Protein AF-A0A962ACY5-F1 (afdb_monomer_lite)
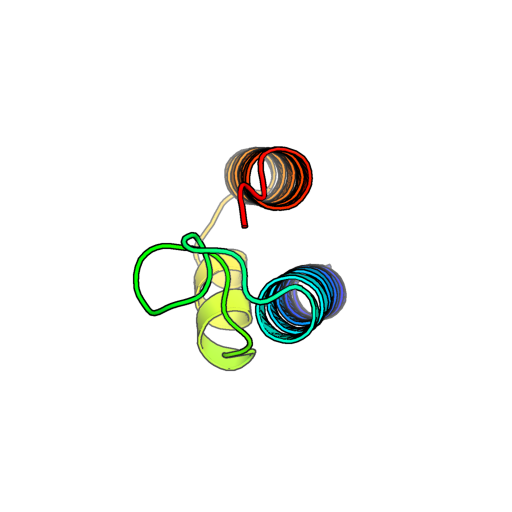
Structure (mmCIF, N/CA/C/O backbone):
data_AF-A0A962ACY5-F1
#
_entry.id   AF-A0A962ACY5-F1
#
loop_
_atom_site.group_PDB
_atom_site.id
_atom_site.type_symbol
_atom_site.label_atom_id
_atom_site.label_alt_id
_atom_site.label_comp_id
_atom_site.label_asym_id
_atom_site.label_entity_id
_atom_site.label_seq_id
_atom_site.pdbx_PDB_ins_code
_atom_site.Cartn_x
_atom_site.Cartn_y
_atom_site.Cartn_z
_atom_site.occupancy
_atom_site.B_iso_or_equiv
_atom_site.auth_seq_id
_atom_site.auth_comp_id
_atom_site.auth_asym_id
_atom_site.auth_atom_id
_atom_site.pdbx_PDB_model_num
ATOM 1 N N . TYR A 1 1 ? 14.743 0.492 -3.946 1.00 94.25 1 TYR A N 1
ATOM 2 C CA . TYR A 1 1 ? 13.550 1.366 -3.962 1.00 94.25 1 TYR A CA 1
ATOM 3 C C . TYR A 1 1 ? 12.307 0.666 -3.407 1.00 94.25 1 TYR A C 1
ATOM 5 O O . TYR A 1 1 ? 11.842 1.091 -2.358 1.00 94.25 1 TYR A O 1
ATOM 13 N N . CYS A 1 2 ? 11.803 -0.414 -4.026 1.00 96.94 2 CYS A N 1
ATOM 14 C CA . CYS A 1 2 ? 10.526 -1.019 -3.614 1.00 96.94 2 CYS A CA 1
ATOM 15 C C . CYS A 1 2 ? 10.477 -1.543 -2.177 1.00 96.94 2 CYS A C 1
ATOM 17 O O . CYS A 1 2 ? 9.481 -1.319 -1.503 1.00 96.94 2 CYS A O 1
ATOM 19 N N . ARG A 1 3 ? 11.567 -2.134 -1.670 1.00 97.81 3 ARG A N 1
ATOM 20 C CA . ARG A 1 3 ? 11.660 -2.544 -0.259 1.00 97.81 3 ARG A CA 1
ATOM 21 C C . ARG A 1 3 ? 11.386 -1.384 0.701 1.00 97.81 3 ARG A C 1
ATOM 23 O O . ARG A 1 3 ? 10.533 -1.501 1.572 1.00 97.81 3 ARG A O 1
ATOM 30 N N . ASN A 1 4 ? 12.059 -0.254 0.492 1.00 97.75 4 ASN A N 1
ATOM 31 C CA . ASN A 1 4 ? 11.902 0.939 1.328 1.00 97.75 4 ASN A CA 1
ATOM 32 C C . ASN A 1 4 ? 10.504 1.549 1.164 1.00 97.75 4 ASN A C 1
ATOM 34 O O . ASN A 1 4 ? 9.893 1.966 2.142 1.00 97.75 4 ASN A O 1
ATOM 38 N N . TRP A 1 5 ? 9.979 1.571 -0.067 1.00 97.00 5 TRP A N 1
ATOM 39 C CA . TRP A 1 5 ? 8.615 2.027 -0.335 1.00 97.00 5 TRP A CA 1
ATOM 40 C C . TRP A 1 5 ? 7.589 1.177 0.425 1.00 97.00 5 TRP A C 1
ATOM 42 O O . TRP A 1 5 ? 6.756 1.721 1.144 1.00 97.00 5 TRP A O 1
ATOM 52 N N . ALA A 1 6 ? 7.700 -0.152 0.347 1.00 97.94 6 ALA A N 1
ATOM 53 C CA . ALA A 1 6 ? 6.812 -1.079 1.036 1.00 97.94 6 ALA A CA 1
ATOM 54 C C . ALA A 1 6 ? 6.915 -0.952 2.563 1.00 97.94 6 ALA A C 1
ATOM 56 O O . ALA A 1 6 ? 5.889 -0.914 3.236 1.00 97.94 6 ALA A O 1
ATOM 57 N N . GLN A 1 7 ? 8.125 -0.792 3.114 1.00 98.25 7 GLN A N 1
ATOM 58 C CA . GLN A 1 7 ? 8.324 -0.501 4.540 1.00 98.25 7 GLN A CA 1
ATOM 59 C C . GLN A 1 7 ? 7.611 0.792 4.968 1.00 98.25 7 GLN A C 1
ATOM 61 O O . GLN A 1 7 ? 6.938 0.806 5.997 1.00 98.25 7 GLN A O 1
ATOM 66 N N . GLY A 1 8 ? 7.695 1.857 4.164 1.00 97.25 8 GLY A N 1
ATOM 67 C CA . GLY A 1 8 ? 6.985 3.112 4.429 1.00 97.25 8 GLY A CA 1
ATOM 68 C C . GLY A 1 8 ? 5.461 2.954 4.410 1.00 97.25 8 GLY A C 1
ATOM 69 O O . GLY A 1 8 ? 4.769 3.484 5.278 1.00 97.25 8 GLY A O 1
ATOM 70 N N . MET A 1 9 ? 4.926 2.174 3.468 1.00 97.38 9 MET A N 1
ATOM 71 C CA . MET A 1 9 ? 3.489 1.886 3.400 1.00 97.38 9 MET A CA 1
ATOM 72 C C . MET A 1 9 ? 2.998 1.072 4.603 1.00 97.38 9 MET A C 1
ATOM 74 O O . MET A 1 9 ? 1.936 1.371 5.149 1.00 97.38 9 MET A O 1
ATOM 78 N N . VAL A 1 10 ? 3.789 0.093 5.061 1.00 97.50 10 VAL A N 1
ATOM 79 C CA . VAL A 1 10 ? 3.503 -0.659 6.294 1.00 97.50 10 VAL A CA 1
ATOM 80 C C . VAL A 1 10 ? 3.494 0.267 7.506 1.00 97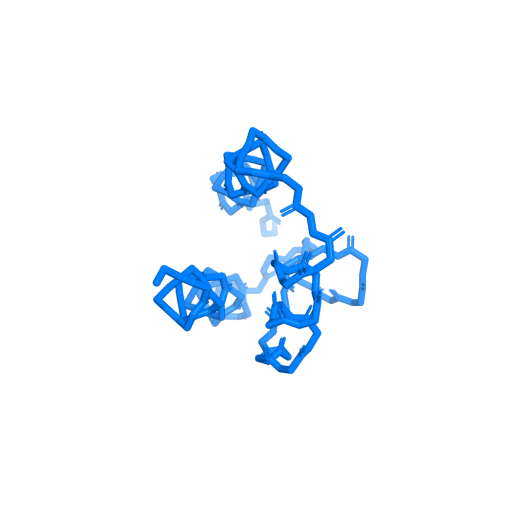.50 10 VAL A C 1
ATOM 82 O O . VAL A 1 10 ? 2.568 0.184 8.309 1.00 97.50 10 VAL A O 1
ATOM 85 N N . ALA A 1 11 ? 4.464 1.177 7.625 1.00 96.94 11 ALA A N 1
ATOM 86 C CA . ALA A 1 11 ? 4.522 2.127 8.735 1.00 96.94 11 ALA A CA 1
ATOM 87 C C . ALA A 1 11 ? 3.263 3.012 8.809 1.00 96.94 11 ALA A C 1
ATOM 89 O O . ALA A 1 11 ? 2.696 3.181 9.888 1.00 96.94 11 ALA A O 1
ATOM 90 N N . MET A 1 12 ? 2.761 3.498 7.667 1.00 95.38 12 MET A N 1
ATOM 91 C CA . MET A 1 12 ? 1.483 4.224 7.614 1.00 95.38 12 MET A CA 1
ATOM 92 C C . MET A 1 12 ? 0.295 3.352 8.037 1.00 95.38 12 MET A C 1
ATOM 94 O O . MET A 1 12 ? -0.595 3.825 8.740 1.00 95.38 12 MET A O 1
ATOM 98 N N . GLY A 1 13 ? 0.280 2.076 7.637 1.00 95.19 13 GLY A N 1
ATOM 99 C CA . GLY A 1 13 ? -0.727 1.107 8.073 1.00 95.19 13 GLY A CA 1
ATOM 100 C C . GLY A 1 13 ? -0.720 0.876 9.585 1.00 95.19 13 GLY A C 1
ATOM 101 O O . GLY A 1 13 ? -1.784 0.864 10.198 1.00 95.19 13 GLY A O 1
ATOM 102 N N . ILE A 1 14 ? 0.463 0.745 10.193 1.00 95.31 14 ILE A N 1
ATOM 103 C CA . ILE A 1 14 ? 0.624 0.603 11.649 1.00 95.31 14 ILE A CA 1
ATOM 104 C C . ILE A 1 14 ? 0.087 1.842 12.367 1.00 95.31 14 ILE A C 1
ATOM 106 O O . ILE A 1 14 ? -0.672 1.712 13.326 1.00 95.31 14 ILE A O 1
ATOM 110 N N . GLU A 1 15 ? 0.438 3.039 11.894 1.00 94.88 15 GLU A N 1
ATOM 111 C CA . GLU A 1 15 ? -0.028 4.283 12.510 1.00 94.88 15 GLU A CA 1
ATOM 112 C C . GLU A 1 15 ? -1.552 4.438 12.397 1.00 94.88 15 GLU A C 1
ATOM 114 O O . GLU A 1 15 ? -2.211 4.833 13.360 1.00 94.88 15 GLU A O 1
ATOM 119 N N . ALA A 1 16 ? -2.135 4.052 11.259 1.00 94.00 16 ALA A N 1
ATOM 120 C CA . ALA A 1 16 ? -3.583 4.041 11.079 1.00 94.00 16 ALA A CA 1
ATOM 121 C C . ALA A 1 16 ? -4.286 3.064 12.033 1.00 94.00 16 ALA A C 1
ATOM 123 O O . ALA A 1 16 ? -5.285 3.426 12.655 1.00 94.00 16 ALA A O 1
ATOM 124 N N . ALA A 1 17 ? -3.743 1.851 12.188 1.00 93.50 17 ALA A N 1
ATOM 125 C CA . ALA A 1 17 ? -4.258 0.855 13.126 1.00 93.50 17 ALA A CA 1
ATOM 126 C C . ALA A 1 17 ? -4.189 1.366 14.570 1.00 93.50 17 ALA A C 1
ATOM 128 O O . ALA A 1 17 ? -5.162 1.273 15.314 1.00 93.50 17 ALA A O 1
ATOM 129 N N . ARG A 1 18 ? -3.054 1.967 14.947 1.00 93.25 18 ARG A N 1
ATOM 130 C CA . ARG A 1 18 ? -2.827 2.539 16.279 1.00 93.25 18 ARG A CA 1
ATOM 131 C C . ARG A 1 18 ? -3.814 3.659 16.606 1.00 93.25 18 ARG A C 1
ATOM 133 O O . ARG A 1 18 ? -4.269 3.756 17.742 1.00 93.25 18 ARG A O 1
ATOM 140 N N . LYS A 1 19 ? -4.140 4.504 15.627 1.00 91.81 19 LYS A N 1
ATOM 141 C CA . LYS A 1 19 ? -5.129 5.585 15.764 1.00 91.81 19 LYS A CA 1
ATOM 142 C C . LYS A 1 19 ? -6.580 5.093 15.732 1.00 91.81 19 LYS A C 1
ATOM 144 O O . LYS A 1 19 ? -7.466 5.858 16.101 1.00 91.81 19 LYS A O 1
ATOM 149 N N . GLY A 1 20 ? -6.823 3.851 15.307 1.00 90.75 20 GLY A N 1
ATOM 150 C CA . GLY A 1 20 ? -8.170 3.331 15.077 1.00 90.75 20 GLY A CA 1
ATOM 151 C C . GLY A 1 20 ? -8.865 3.992 13.884 1.00 90.75 20 GLY A C 1
ATOM 152 O O . GLY A 1 20 ? -10.074 4.181 13.920 1.00 90.75 20 GLY A O 1
ATOM 153 N N . CYS A 1 21 ? -8.113 4.386 12.850 1.00 90.38 21 CYS A N 1
ATOM 154 C CA . CYS A 1 21 ? -8.682 5.047 11.676 1.00 90.38 21 CYS A CA 1
ATOM 155 C C . CYS A 1 21 ? -9.656 4.120 10.940 1.00 90.38 21 CYS A C 1
ATOM 157 O O . CYS A 1 21 ? -9.303 2.981 10.629 1.00 90.38 21 CYS A O 1
ATOM 159 N N . LEU A 1 22 ? -10.816 4.638 10.529 1.00 88.00 22 LEU A N 1
ATOM 160 C CA . LEU A 1 22 ? -11.772 3.903 9.684 1.00 88.00 22 LEU A CA 1
ATOM 161 C C . LEU A 1 22 ? -11.182 3.487 8.324 1.00 88.00 22 LEU A C 1
ATOM 163 O O . LEU A 1 22 ? -11.665 2.564 7.677 1.00 88.00 22 LEU A O 1
ATOM 167 N N . GLN A 1 23 ? -10.124 4.169 7.881 1.00 87.69 23 GLN A N 1
ATOM 168 C CA . GLN A 1 23 ? -9.400 3.869 6.648 1.00 87.69 23 GLN A CA 1
ATOM 169 C C . GLN A 1 23 ? -8.441 2.676 6.790 1.00 87.69 23 GLN A C 1
ATOM 171 O O . GLN A 1 23 ? -7.842 2.277 5.791 1.00 87.69 23 GLN A O 1
ATOM 176 N N . TYR A 1 24 ? -8.245 2.120 7.991 1.00 88.81 24 TYR A N 1
ATOM 177 C CA . TYR A 1 24 ? -7.445 0.912 8.183 1.00 88.81 24 TYR A CA 1
ATOM 178 C C . TYR A 1 24 ? -8.228 -0.338 7.750 1.00 88.81 24 TYR A C 1
ATOM 180 O O . TYR A 1 24 ? -9.361 -0.545 8.178 1.00 88.81 24 TYR A O 1
ATOM 188 N N . GLY A 1 25 ? -7.630 -1.187 6.909 1.00 82.38 25 GLY A N 1
ATOM 189 C CA . GLY A 1 25 ? -8.252 -2.428 6.438 1.00 82.38 25 GLY A CA 1
ATOM 190 C C . GLY A 1 25 ? -7.942 -2.788 4.977 1.00 82.38 25 GLY A C 1
ATOM 191 O O . GLY A 1 25 ? -7.113 -2.138 4.334 1.00 82.38 25 GLY A O 1
ATOM 192 N N . PRO A 1 26 ? -8.625 -3.809 4.417 1.00 70.06 26 PRO A N 1
ATOM 193 C CA . PRO A 1 26 ? -8.296 -4.412 3.116 1.00 70.06 26 PRO A CA 1
ATOM 194 C C . P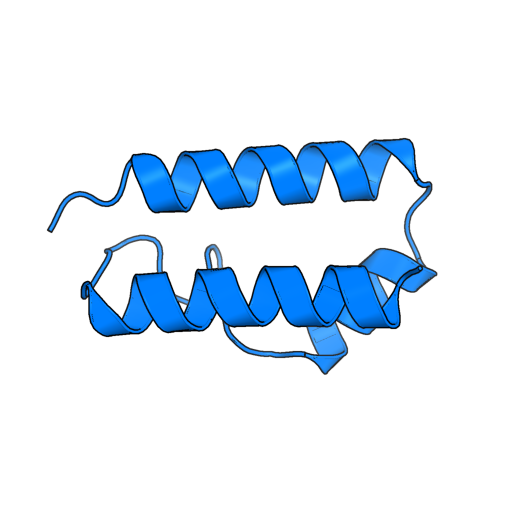RO A 1 26 ? -8.357 -3.455 1.918 1.00 70.06 26 PRO A C 1
ATOM 196 O O . PRO A 1 26 ? -7.710 -3.691 0.903 1.00 70.06 26 PRO A O 1
ATOM 199 N N . GLN A 1 27 ? -9.141 -2.379 2.018 1.00 66.38 27 GLN A N 1
ATOM 200 C CA . GLN A 1 27 ? -9.359 -1.415 0.932 1.00 66.38 27 GLN A CA 1
ATOM 201 C C . GLN A 1 27 ? -8.573 -0.103 1.123 1.00 66.38 27 GLN A C 1
ATOM 203 O O . GLN A 1 27 ? -8.587 0.761 0.241 1.00 66.38 27 GLN A O 1
ATOM 208 N N . GLY A 1 28 ? -7.883 0.054 2.257 1.00 78.38 28 GLY A N 1
ATOM 209 C CA . GLY A 1 28 ? -7.259 1.308 2.676 1.00 78.38 28 GLY A CA 1
ATOM 210 C C . GLY A 1 28 ? -5.811 1.138 3.131 1.00 78.38 28 GLY A C 1
ATOM 211 O O . GLY A 1 28 ? -4.973 0.623 2.392 1.00 78.38 28 GLY A O 1
ATOM 212 N N . LEU A 1 29 ? -5.500 1.644 4.322 1.00 91.44 29 LEU A N 1
ATOM 213 C CA . LEU A 1 29 ? -4.185 1.521 4.946 1.00 91.44 29 LEU A CA 1
ATOM 214 C C . LEU A 1 29 ? -4.060 0.130 5.580 1.00 91.44 29 LEU A C 1
ATOM 216 O O . LEU A 1 29 ? -4.934 -0.288 6.332 1.00 91.44 29 LEU A O 1
ATOM 220 N N . HIS A 1 30 ? -2.985 -0.597 5.282 1.00 94.31 30 HIS A N 1
ATOM 221 C CA . HIS A 1 30 ? -2.765 -1.950 5.801 1.00 94.31 30 HIS A CA 1
ATOM 222 C C . HIS A 1 30 ? -1.276 -2.271 5.942 1.00 94.31 30 HIS A C 1
ATOM 224 O O . HIS A 1 30 ? -0.416 -1.647 5.314 1.00 94.31 30 HIS A O 1
ATOM 230 N N . THR A 1 31 ? -0.978 -3.295 6.740 1.00 96.06 31 THR A N 1
ATOM 231 C CA . THR A 1 31 ? 0.385 -3.707 7.115 1.00 96.06 31 THR A CA 1
ATOM 232 C C . THR A 1 31 ? 0.935 -4.881 6.304 1.00 96.06 31 THR A C 1
ATOM 234 O O . THR A 1 31 ? 2.054 -5.318 6.553 1.00 96.06 31 THR A O 1
ATOM 237 N N . ASN A 1 32 ? 0.190 -5.383 5.312 1.00 95.69 32 ASN A N 1
ATOM 238 C CA . ASN A 1 32 ? 0.678 -6.446 4.429 1.00 95.69 32 ASN A CA 1
ATOM 239 C C . ASN A 1 32 ? 1.858 -5.957 3.562 1.00 95.69 32 ASN A C 1
ATOM 241 O O . ASN A 1 32 ? 1.662 -5.273 2.556 1.00 95.69 32 ASN A O 1
ATOM 245 N N . PHE A 1 33 ? 3.078 -6.315 3.970 1.00 96.75 33 PHE A N 1
ATOM 246 C CA . PHE A 1 33 ? 4.322 -5.956 3.290 1.00 96.75 33 PHE A CA 1
ATOM 247 C C . PHE A 1 33 ? 4.431 -6.564 1.887 1.00 96.75 33 PHE A C 1
ATOM 249 O O . PHE A 1 33 ? 4.856 -5.875 0.961 1.00 96.75 33 PHE A O 1
ATOM 256 N N . GLU A 1 34 ? 4.030 -7.824 1.717 1.00 97.31 34 GLU A N 1
ATOM 257 C CA . GLU A 1 34 ? 4.125 -8.542 0.441 1.00 97.31 34 GLU A CA 1
ATOM 258 C C . GLU A 1 34 ? 3.222 -7.914 -0.619 1.00 97.31 34 GLU A C 1
ATOM 260 O O . GLU A 1 34 ? 3.669 -7.682 -1.737 1.00 97.31 34 GLU A O 1
ATOM 265 N N . ALA A 1 35 ? 2.002 -7.519 -0.248 1.00 95.62 35 ALA A N 1
ATOM 266 C CA . ALA A 1 35 ? 1.098 -6.799 -1.143 1.00 95.62 35 ALA A CA 1
ATOM 267 C C . ALA A 1 35 ? 1.681 -5.447 -1.600 1.00 95.62 35 ALA A C 1
ATOM 269 O O . ALA A 1 35 ? 1.541 -5.061 -2.761 1.00 95.62 35 ALA A O 1
ATOM 270 N N . HIS A 1 36 ? 2.369 -4.724 -0.707 1.00 96.38 36 HIS A N 1
ATOM 271 C CA . HIS A 1 36 ? 3.050 -3.476 -1.071 1.00 96.38 36 HIS A CA 1
ATOM 272 C C . HIS A 1 36 ? 4.270 -3.731 -1.968 1.00 96.38 36 HIS A C 1
ATOM 274 O O . HIS A 1 36 ? 4.512 -2.982 -2.917 1.00 96.38 36 HIS A O 1
ATOM 280 N N . MET A 1 37 ? 5.032 -4.790 -1.696 1.00 98.12 37 MET A N 1
ATOM 281 C CA . MET A 1 37 ? 6.151 -5.203 -2.541 1.00 98.12 37 MET A CA 1
ATOM 282 C C . MET A 1 37 ? 5.686 -5.567 -3.949 1.00 98.12 37 MET A C 1
ATOM 284 O O . MET A 1 37 ? 6.208 -5.005 -4.911 1.00 98.12 37 MET A O 1
ATOM 288 N N . ASP A 1 38 ? 4.68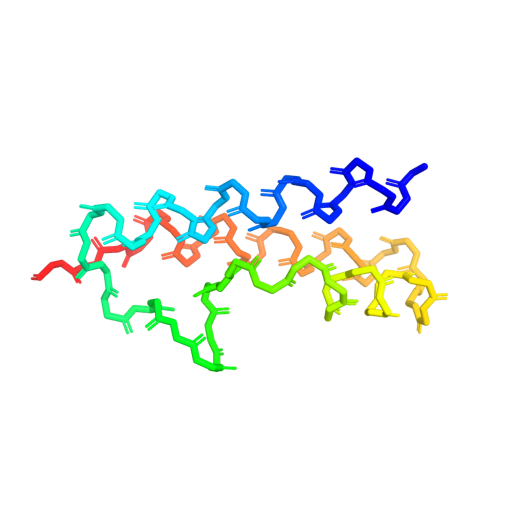5 -6.436 -4.064 1.00 97.81 38 ASP A N 1
ATOM 289 C CA . ASP A 1 38 ? 4.107 -6.858 -5.338 1.00 97.81 38 ASP A CA 1
ATOM 290 C C . ASP A 1 38 ? 3.559 -5.660 -6.127 1.00 97.81 38 ASP A C 1
ATOM 292 O O . ASP A 1 38 ? 3.905 -5.460 -7.293 1.00 97.81 38 ASP A O 1
ATOM 296 N N . PHE A 1 39 ? 2.814 -4.766 -5.467 1.00 95.44 39 PHE A N 1
ATOM 297 C CA . PHE A 1 39 ? 2.328 -3.544 -6.103 1.00 95.44 39 PHE A CA 1
ATOM 298 C C . PHE A 1 39 ? 3.467 -2.681 -6.656 1.00 95.44 39 PHE A C 1
ATOM 300 O O . PHE A 1 39 ? 3.351 -2.159 -7.766 1.00 95.44 39 PHE A O 1
ATOM 307 N N . CYS A 1 40 ? 4.550 -2.497 -5.893 1.00 97.81 40 CYS A N 1
ATOM 308 C CA . CYS A 1 40 ? 5.673 -1.669 -6.321 1.00 97.81 40 CYS A CA 1
ATOM 309 C C . CYS A 1 40 ? 6.445 -2.291 -7.485 1.00 97.81 40 CYS A C 1
ATOM 311 O O . CYS A 1 40 ? 6.786 -1.578 -8.426 1.00 97.81 40 CYS A O 1
ATOM 313 N N . LEU A 1 41 ? 6.695 -3.603 -7.440 1.00 98.06 41 LEU A N 1
ATOM 314 C CA . LEU A 1 41 ? 7.400 -4.322 -8.503 1.00 98.06 41 LEU A CA 1
ATOM 315 C C . LEU A 1 41 ? 6.623 -4.290 -9.827 1.00 98.06 41 LEU A C 1
ATOM 317 O O . LEU A 1 41 ? 7.234 -4.181 -10.886 1.00 98.06 41 LEU A O 1
ATOM 321 N N . ASN A 1 42 ? 5.290 -4.296 -9.761 1.00 97.62 42 ASN A N 1
ATOM 322 C CA . ASN A 1 42 ? 4.404 -4.269 -10.928 1.00 97.62 42 ASN A CA 1
ATOM 323 C C . ASN A 1 42 ? 3.914 -2.857 -11.311 1.00 97.62 42 ASN A C 1
ATOM 325 O O . ASN A 1 42 ? 2.973 -2.708 -12.097 1.00 97.62 42 ASN A O 1
ATOM 329 N N . SER A 1 43 ? 4.509 -1.797 -10.753 1.00 96.94 43 SER A N 1
ATOM 330 C CA . SER A 1 43 ? 4.079 -0.416 -10.995 1.00 96.94 43 SER A CA 1
ATOM 331 C C . SER A 1 43 ? 5.226 0.488 -11.444 1.00 96.94 43 SER A C 1
ATOM 333 O O . SER A 1 43 ? 6.311 0.449 -10.868 1.00 96.94 43 SER A O 1
ATOM 335 N N . PRO A 1 44 ? 4.989 1.400 -12.406 1.00 95.62 44 PRO A N 1
ATOM 336 C CA . PRO A 1 44 ? 5.978 2.416 -12.742 1.00 95.62 44 PRO A CA 1
ATOM 337 C C . PRO A 1 44 ? 6.158 3.414 -11.578 1.00 95.62 44 PRO A C 1
ATOM 339 O O . PRO A 1 44 ? 5.193 3.664 -10.840 1.00 95.62 44 PRO A O 1
ATOM 342 N N . PRO A 1 45 ? 7.327 4.078 -11.451 1.00 91.75 45 PRO A N 1
ATOM 343 C CA . PRO A 1 45 ? 7.629 4.983 -10.332 1.00 91.75 45 PRO A CA 1
ATOM 344 C C . PRO A 1 45 ? 6.594 6.096 -10.085 1.00 91.75 45 PRO A C 1
ATOM 346 O O . PRO A 1 45 ? 6.297 6.450 -8.945 1.00 91.75 45 PRO A O 1
ATOM 349 N N . GLY A 1 46 ? 5.976 6.637 -11.140 1.00 95.81 46 GLY A N 1
ATOM 350 C CA . GLY A 1 46 ? 4.926 7.651 -10.984 1.00 95.81 46 GLY A CA 1
ATOM 351 C C . GLY A 1 46 ? 3.651 7.111 -10.318 1.00 95.81 46 GLY A C 1
ATOM 352 O O . GLY A 1 46 ? 2.948 7.839 -9.616 1.00 95.81 46 GLY A O 1
ATOM 353 N N . ARG A 1 47 ? 3.337 5.822 -10.499 1.00 96.38 47 ARG A N 1
ATOM 354 C CA . ARG A 1 47 ? 2.160 5.182 -9.890 1.00 96.38 47 ARG A CA 1
ATOM 355 C C . ARG A 1 47 ? 2.394 4.891 -8.408 1.00 96.38 47 ARG A C 1
ATOM 357 O O . ARG A 1 47 ? 1.501 5.150 -7.602 1.00 96.38 47 ARG A O 1
ATOM 364 N N . THR A 1 48 ? 3.585 4.425 -8.041 1.00 95.88 48 THR A N 1
ATOM 365 C CA . THR A 1 48 ? 3.978 4.205 -6.640 1.00 95.88 48 THR A CA 1
ATOM 366 C C . THR A 1 48 ? 4.058 5.518 -5.858 1.00 95.88 48 THR A C 1
ATOM 368 O O . THR A 1 48 ? 3.587 5.569 -4.721 1.00 95.88 48 THR A O 1
ATOM 371 N N . GLN A 1 49 ? 4.539 6.610 -6.469 1.00 95.38 49 GLN A N 1
ATOM 372 C CA . GLN A 1 49 ? 4.492 7.953 -5.870 1.00 95.38 49 GLN A CA 1
ATOM 373 C C . GLN A 1 49 ? 3.058 8.422 -5.598 1.00 95.38 49 GLN A C 1
ATOM 375 O O . GLN A 1 49 ? 2.745 8.798 -4.469 1.00 95.38 49 GLN A O 1
ATOM 380 N N . ARG A 1 50 ? 2.156 8.342 -6.587 1.00 96.19 50 ARG A N 1
ATOM 381 C CA . ARG A 1 50 ? 0.740 8.713 -6.392 1.00 96.19 50 ARG A CA 1
ATOM 382 C C . ARG A 1 50 ? 0.061 7.868 -5.315 1.00 96.19 50 ARG A C 1
ATOM 384 O O . ARG A 1 50 ? -0.742 8.387 -4.543 1.00 96.19 50 ARG A O 1
ATOM 391 N N . ARG A 1 51 ? 0.381 6.571 -5.238 1.00 94.06 51 ARG A N 1
ATOM 392 C CA . ARG A 1 51 ? -0.172 5.676 -4.212 1.00 94.06 51 ARG A CA 1
ATOM 393 C C . ARG A 1 51 ? 0.334 6.032 -2.812 1.00 94.06 51 ARG A C 1
ATOM 395 O O . ARG A 1 51 ? -0.480 6.064 -1.895 1.00 94.06 51 ARG A O 1
ATOM 402 N N . ALA A 1 52 ? 1.617 6.360 -2.663 1.00 95.06 52 ALA A N 1
ATOM 403 C CA . ALA A 1 52 ? 2.169 6.841 -1.396 1.00 95.06 52 ALA A CA 1
ATOM 404 C C . ALA A 1 52 ? 1.563 8.190 -0.978 1.00 95.06 52 ALA A C 1
ATOM 406 O O . ALA A 1 52 ? 1.157 8.346 0.170 1.00 95.06 52 ALA A O 1
ATOM 407 N N . ALA A 1 53 ? 1.413 9.137 -1.911 1.00 95.94 53 ALA A N 1
ATOM 408 C CA . ALA A 1 53 ? 0.747 10.415 -1.643 1.00 95.94 53 ALA A CA 1
ATOM 409 C C . ALA A 1 53 ? -0.704 10.214 -1.173 1.00 95.94 53 ALA A C 1
ATOM 411 O O . ALA A 1 53 ? -1.130 10.816 -0.191 1.00 95.94 53 ALA A O 1
ATOM 412 N N . ARG A 1 54 ? -1.444 9.301 -1.817 1.00 93.62 54 ARG A N 1
ATOM 413 C CA . ARG A 1 54 ? -2.798 8.925 -1.388 1.00 93.62 54 ARG A CA 1
ATOM 414 C C . ARG A 1 54 ? -2.814 8.284 0.001 1.00 93.62 54 ARG A C 1
ATOM 416 O O . ARG A 1 54 ? -3.707 8.593 0.778 1.00 93.62 54 ARG A O 1
ATOM 423 N N . ALA A 1 55 ? -1.869 7.399 0.316 1.00 93.69 55 ALA A N 1
ATOM 424 C CA . ALA A 1 55 ? -1.788 6.780 1.639 1.00 93.69 55 ALA A CA 1
ATOM 425 C C . ALA A 1 55 ? -1.510 7.817 2.739 1.00 93.69 55 ALA A C 1
ATOM 427 O O . ALA A 1 55 ? -2.190 7.807 3.761 1.00 93.69 55 ALA A O 1
ATOM 428 N N . ASN A 1 56 ? -0.609 8.772 2.487 1.00 93.88 56 ASN A N 1
ATOM 429 C CA . ASN A 1 56 ? -0.387 9.905 3.387 1.00 93.88 56 ASN A CA 1
ATOM 430 C C . ASN A 1 56 ? -1.662 10.735 3.587 1.00 93.88 56 ASN A C 1
ATOM 432 O O . ASN A 1 56 ? -2.007 11.056 4.720 1.00 93.88 56 ASN A O 1
ATOM 436 N N . ALA A 1 57 ? -2.392 11.043 2.509 1.00 93.31 57 ALA A N 1
ATOM 437 C CA . ALA A 1 57 ? -3.650 11.783 2.602 1.00 93.31 57 ALA A CA 1
ATOM 438 C C . ALA A 1 57 ? -4.714 11.026 3.417 1.00 93.31 57 ALA A C 1
ATOM 440 O O . ALA A 1 57 ? -5.384 11.636 4.243 1.00 93.31 57 ALA A O 1
ATOM 441 N N . LEU A 1 58 ? -4.829 9.704 3.237 1.00 91.12 58 LEU A N 1
ATOM 442 C CA . LEU A 1 58 ? -5.741 8.860 4.020 1.00 91.12 58 LEU A CA 1
ATOM 443 C C . LEU A 1 58 ? -5.383 8.845 5.509 1.00 91.12 58 LEU A C 1
ATOM 445 O O . LEU A 1 58 ? -6.275 8.889 6.351 1.00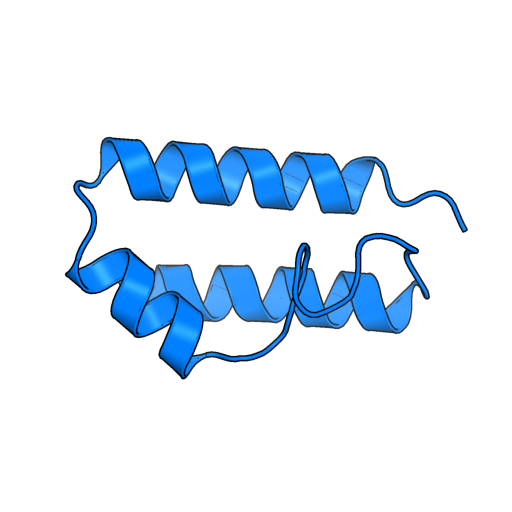 91.12 58 LEU A O 1
ATOM 449 N N . LEU A 1 59 ? -4.089 8.776 5.833 1.00 91.88 59 LEU A N 1
ATOM 450 C CA . LEU A 1 59 ? -3.628 8.805 7.219 1.00 91.88 59 LEU A CA 1
ATOM 451 C C . LEU A 1 59 ? -3.873 10.179 7.854 1.00 91.88 59 LEU A C 1
ATOM 453 O O . LEU A 1 59 ? -4.279 10.259 9.010 1.00 91.88 59 LEU A O 1
ATOM 457 N N . ALA A 1 60 ? -3.659 11.257 7.096 1.00 91.81 60 ALA A N 1
ATOM 458 C CA . ALA A 1 60 ? -3.942 12.618 7.540 1.00 91.81 60 ALA A CA 1
ATOM 459 C C . ALA A 1 60 ? -5.446 12.860 7.751 1.00 91.81 60 ALA A C 1
ATOM 461 O O . ALA A 1 60 ? -5.824 13.552 8.690 1.00 91.81 60 ALA A O 1
ATOM 462 N N . SER A 1 61 ? -6.304 12.254 6.925 1.00 89.75 61 SER A N 1
ATOM 463 C CA . SER A 1 61 ? -7.766 12.324 7.043 1.00 89.75 61 SER A CA 1
ATOM 464 C C . SER A 1 61 ? -8.352 11.302 8.024 1.00 89.75 61 SER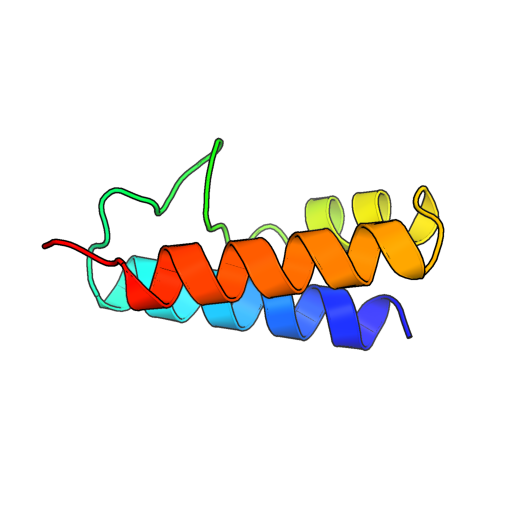 A C 1
ATOM 466 O O . SER A 1 61 ? -9.520 10.932 7.895 1.00 89.75 61 SER A O 1
ATOM 468 N N . CYS A 1 62 ? -7.540 10.761 8.932 1.00 87.88 62 CYS A N 1
ATOM 469 C CA . CYS A 1 62 ? -7.989 9.798 9.925 1.00 87.88 62 CYS A CA 1
ATOM 470 C C . CYS A 1 62 ? -9.035 10.440 10.848 1.00 87.88 62 CYS A C 1
ATOM 472 O O . CYS A 1 62 ? -8.696 11.128 11.810 1.00 87.88 62 CYS A O 1
ATOM 474 N N . ASN A 1 63 ? -10.307 10.199 10.534 1.00 68.38 63 ASN A N 1
ATOM 475 C CA . ASN A 1 63 ? -11.439 10.535 11.384 1.00 68.38 63 ASN A CA 1
ATOM 476 C C . ASN A 1 63 ? -11.694 9.328 12.287 1.00 68.38 63 ASN A C 1
ATOM 478 O O . ASN A 1 63 ? -11.907 8.219 11.786 1.00 68.38 63 ASN A O 1
ATOM 482 N N . ARG A 1 64 ? -11.582 9.553 13.594 1.00 59.41 64 ARG A N 1
ATOM 483 C CA . ARG A 1 64 ? -11.823 8.557 14.637 1.00 59.41 64 ARG A CA 1
ATOM 484 C C . ARG A 1 64 ? -13.309 8.442 14.944 1.00 59.41 64 ARG A C 1
ATOM 486 O O . ARG A 1 64 ? -13.961 9.507 14.996 1.00 59.41 64 ARG A O 1
#

pLDDT: mean 92.46, std 7.81, range [59.41, 98.25]

Foldseek 3Di:
DQQVLLVLLLVLLVLLVVLVFPQRDDNHRHNPSVVSSVPVVPDDPVVSVVVSVRSVVSSVPRDD

Sequence (64 aa):
YCRNWAQGMVAMGIEAARKGCLQYGPQGLHTNFEAHMDFCLNSPPGRTQRRAARANALLASCNR

Radius of gyration: 11.07 Å; chains: 1; bounding box: 25×21×29 Å

Secondary structure (DSSP, 8-state):
-HHHHHHHHHHHHHHHHHHT-TTBSTTSB---HHHHHHHHHTS-HHHHHHHHHHHHHHHHT---